Protein AF-A0A8B9PU15-F1 (afdb_monomer)

Sequence (157 aa):
MAKLRQKNPRTVRQAEEVRGLEHLSMDVAVNFSKGAQLSSHIHNVCAEAKEAIYTREEDVKFWLEKGVDGSMFEVLPQTSDLPDLQRCKLCADRWKPCICSYSLNIEWYPCMLKYCKTRDAGGKVSSYKCGIRSCQKGYTFDYYVPQKQLCLWDEET

Mean predicted aligned error: 7.86 Å

Structure (mmCIF, N/CA/C/O backbone):
data_AF-A0A8B9PU15-F1
#
_entry.id   AF-A0A8B9PU15-F1
#
loop_
_atom_site.group_PDB
_atom_site.id
_atom_site.type_symbol
_atom_site.label_atom_id
_atom_site.label_alt_id
_atom_site.label_comp_id
_atom_site.label_asym_id
_atom_site.label_entity_id
_atom_site.label_seq_id
_atom_site.pdbx_PDB_ins_code
_atom_site.Cartn_x
_atom_site.Cartn_y
_atom_site.Cartn_z
_atom_site.occupancy
_atom_site.B_iso_or_equiv
_atom_site.auth_seq_id
_atom_site.auth_comp_id
_atom_site.auth_asym_id
_atom_site.auth_atom_id
_atom_site.pdbx_PDB_model_num
ATOM 1 N N . MET A 1 1 ? 9.445 0.303 -37.545 1.00 50.34 1 MET A N 1
ATOM 2 C CA . MET A 1 1 ? 9.351 0.274 -36.064 1.00 50.34 1 MET A CA 1
ATOM 3 C C . MET A 1 1 ? 9.833 -1.077 -35.556 1.00 50.34 1 MET A C 1
ATOM 5 O O . MET A 1 1 ? 9.306 -2.090 -36.000 1.00 50.34 1 MET A O 1
ATOM 9 N N . ALA A 1 2 ? 10.821 -1.114 -34.659 1.00 57.72 2 ALA A N 1
ATOM 10 C CA . ALA A 1 2 ? 11.259 -2.360 -34.029 1.00 57.72 2 ALA A CA 1
ATOM 11 C C . ALA A 1 2 ? 10.249 -2.763 -32.942 1.00 57.72 2 ALA A C 1
ATOM 13 O O . ALA A 1 2 ? 10.071 -2.046 -31.959 1.00 57.72 2 ALA A O 1
ATOM 14 N N . LYS A 1 3 ? 9.545 -3.884 -33.137 1.00 61.19 3 LYS A N 1
ATOM 15 C CA . LYS A 1 3 ? 8.663 -4.449 -32.107 1.00 61.19 3 LYS A CA 1
ATOM 16 C C . LYS A 1 3 ? 9.534 -5.139 -31.059 1.00 61.19 3 LYS A C 1
ATOM 18 O O . LYS A 1 3 ? 10.289 -6.047 -31.405 1.00 61.19 3 LYS A O 1
ATOM 23 N N . LEU A 1 4 ? 9.416 -4.732 -29.796 1.00 66.06 4 LEU A N 1
ATOM 24 C CA . LEU A 1 4 ? 10.004 -5.469 -28.678 1.00 66.06 4 LEU A CA 1
ATOM 25 C C . LEU A 1 4 ? 9.326 -6.841 -28.617 1.00 66.06 4 LEU A C 1
ATOM 27 O O . LEU A 1 4 ? 8.124 -6.929 -28.387 1.00 66.06 4 LEU A O 1
ATOM 31 N N . ARG A 1 5 ? 10.078 -7.908 -28.894 1.00 69.31 5 ARG A N 1
ATOM 32 C CA . ARG A 1 5 ? 9.582 -9.287 -28.827 1.00 69.31 5 ARG A CA 1
ATOM 33 C C . ARG A 1 5 ? 10.166 -9.970 -27.600 1.00 69.31 5 ARG A C 1
ATOM 35 O O . ARG A 1 5 ? 11.377 -9.926 -27.377 1.00 69.31 5 ARG A O 1
ATOM 42 N N . GLN A 1 6 ? 9.318 -10.633 -26.821 1.00 69.00 6 GLN A N 1
ATOM 43 C CA . GLN A 1 6 ? 9.774 -11.483 -25.729 1.00 69.00 6 GLN A CA 1
ATOM 44 C C . GLN A 1 6 ? 10.439 -12.732 -26.322 1.00 69.00 6 GLN A C 1
ATOM 46 O O . GLN A 1 6 ? 9.775 -13.596 -26.881 1.00 69.00 6 GLN A O 1
ATOM 51 N N . LYS A 1 7 ? 11.774 -12.799 -26.237 1.00 70.75 7 LYS A N 1
ATOM 52 C CA . LYS A 1 7 ? 12.584 -13.861 -26.863 1.00 70.75 7 LYS A CA 1
ATOM 53 C C . LYS A 1 7 ? 12.417 -15.235 -26.191 1.00 70.75 7 LYS A C 1
ATOM 55 O O . LYS A 1 7 ? 12.729 -16.243 -26.810 1.00 70.75 7 LYS A O 1
ATOM 60 N N . ASN A 1 8 ? 11.918 -15.272 -24.950 1.00 75.75 8 ASN A N 1
ATOM 61 C CA . ASN A 1 8 ? 11.580 -16.504 -24.238 1.00 75.75 8 ASN A CA 1
ATOM 62 C C . ASN A 1 8 ? 10.451 -16.244 -23.216 1.00 75.75 8 ASN A C 1
ATOM 64 O O . ASN A 1 8 ? 10.693 -15.549 -22.223 1.00 75.75 8 ASN A O 1
ATOM 68 N N . PRO A 1 9 ? 9.219 -16.729 -23.461 1.00 74.44 9 PRO A N 1
ATOM 69 C CA . PRO A 1 9 ? 8.078 -16.480 -22.584 1.00 74.44 9 PRO A CA 1
ATOM 70 C C . PRO A 1 9 ? 8.115 -17.271 -21.272 1.00 74.44 9 PRO A C 1
ATOM 72 O O . PRO A 1 9 ? 7.465 -16.867 -20.317 1.00 74.44 9 PRO A O 1
ATOM 75 N N . ARG A 1 10 ? 8.884 -18.367 -21.201 1.00 79.50 10 ARG A N 1
ATOM 76 C CA . ARG A 1 10 ? 8.932 -19.256 -20.024 1.00 79.50 10 ARG A CA 1
ATOM 77 C C . ARG A 1 10 ? 10.063 -18.935 -19.042 1.00 79.50 10 ARG A C 1
ATOM 79 O O . ARG A 1 10 ? 10.164 -19.571 -18.002 1.00 79.50 10 ARG A O 1
ATOM 86 N N . THR A 1 11 ? 10.942 -17.991 -19.370 1.00 81.00 11 THR A N 1
ATOM 87 C CA . THR A 1 11 ? 12.053 -17.618 -18.485 1.00 81.00 11 THR A CA 1
ATOM 88 C C . THR A 1 11 ? 11.547 -16.756 -17.335 1.00 81.00 11 THR A C 1
ATOM 90 O O . THR A 1 11 ? 11.104 -15.632 -17.572 1.00 81.00 11 THR A O 1
ATOM 93 N N . VAL A 1 12 ? 11.689 -17.250 -16.104 1.00 74.75 12 VAL A N 1
ATOM 94 C CA . VAL A 1 12 ? 11.573 -16.431 -14.890 1.00 74.75 12 VAL A CA 1
ATOM 95 C C . VAL A 1 12 ? 12.760 -15.471 -14.861 1.00 74.75 12 VAL A C 1
ATOM 97 O O . VAL A 1 12 ? 13.908 -15.894 -14.991 1.00 74.75 12 VAL A O 1
ATOM 100 N N . ARG A 1 13 ? 12.489 -14.168 -14.778 1.00 78.38 13 ARG A N 1
ATOM 101 C CA . ARG A 1 13 ? 13.515 -13.120 -14.819 1.00 78.38 13 ARG A CA 1
ATOM 102 C C . ARG A 1 13 ? 13.660 -12.494 -13.446 1.00 78.38 13 ARG A C 1
ATOM 104 O O . ARG A 1 13 ? 12.659 -12.192 -12.811 1.00 78.38 13 ARG A O 1
ATOM 111 N N . GLN A 1 14 ? 14.898 -12.244 -13.045 1.00 87.62 14 GLN A N 1
ATOM 112 C CA . GLN A 1 14 ? 15.185 -11.366 -11.919 1.00 87.62 14 GLN A CA 1
ATOM 113 C C . GLN A 1 14 ? 15.086 -9.908 -12.367 1.00 87.62 14 GLN A C 1
ATOM 115 O O . GLN A 1 14 ? 15.315 -9.582 -13.541 1.00 87.62 14 GLN A O 1
ATOM 120 N N . ALA A 1 15 ? 14.697 -9.033 -11.445 1.00 91.19 15 ALA A N 1
ATOM 121 C CA . ALA A 1 15 ? 14.751 -7.604 -11.680 1.00 91.19 15 ALA A CA 1
ATOM 122 C C . ALA A 1 15 ? 16.193 -7.156 -11.950 1.00 91.19 15 ALA A C 1
ATOM 124 O O . ALA A 1 15 ? 17.152 -7.694 -11.408 1.00 91.19 15 ALA A O 1
ATOM 125 N N . GLU A 1 16 ? 16.345 -6.158 -12.814 1.00 93.00 16 GLU A N 1
ATOM 126 C CA . GLU A 1 16 ? 17.655 -5.595 -13.150 1.00 93.00 16 GLU A CA 1
ATOM 127 C C . GLU A 1 16 ? 18.054 -4.480 -12.183 1.00 93.00 16 GLU A C 1
ATOM 129 O O . GLU A 1 16 ? 19.227 -4.137 -12.080 1.00 93.00 16 GLU A O 1
ATOM 134 N N . GLU A 1 17 ? 17.068 -3.890 -11.507 1.00 94.44 17 GLU A N 1
ATOM 135 C CA . GLU A 1 17 ? 17.225 -2.793 -10.563 1.00 94.44 17 GLU A CA 1
ATOM 136 C C . GLU A 1 17 ? 16.415 -3.100 -9.301 1.00 94.44 17 GLU A C 1
ATOM 138 O O . GLU A 1 17 ? 15.229 -3.430 -9.372 1.00 94.44 17 GLU A O 1
ATOM 143 N N . VAL A 1 18 ? 17.058 -2.965 -8.144 1.00 94.69 18 VAL A N 1
ATOM 144 C CA . VAL A 1 18 ? 16.414 -3.094 -6.836 1.00 94.69 18 VAL A CA 1
ATOM 145 C C . VAL A 1 18 ? 16.090 -1.703 -6.325 1.00 94.69 18 VAL A C 1
ATOM 147 O O . VAL A 1 18 ? 16.996 -0.926 -6.029 1.00 94.69 18 VAL A O 1
ATOM 150 N N . ARG A 1 19 ? 14.800 -1.369 -6.251 1.00 94.75 19 ARG A N 1
ATOM 151 C CA . ARG A 1 19 ? 14.347 -0.107 -5.662 1.00 94.75 19 ARG A CA 1
ATOM 152 C C . ARG A 1 19 ? 14.171 -0.258 -4.157 1.00 94.75 19 ARG A C 1
ATOM 154 O O . ARG A 1 19 ? 13.906 -1.353 -3.667 1.00 94.75 19 ARG A O 1
ATOM 161 N N . GLY A 1 20 ? 14.333 0.858 -3.450 1.00 92.94 20 GLY A N 1
ATOM 162 C CA . GLY A 1 20 ? 14.218 0.907 -1.995 1.00 92.94 20 GLY A CA 1
ATOM 163 C C . GLY A 1 20 ? 12.832 0.512 -1.485 1.00 92.94 20 GLY A C 1
ATOM 164 O O . GLY A 1 20 ? 11.843 0.586 -2.220 1.00 92.94 20 GLY A O 1
ATOM 165 N N . LEU A 1 21 ? 12.801 0.109 -0.215 1.00 95.31 21 LEU A N 1
ATOM 166 C CA . LEU A 1 21 ? 11.580 -0.137 0.543 1.00 95.31 21 LEU A CA 1
ATOM 167 C C . LEU A 1 21 ? 10.813 1.176 0.726 1.00 95.31 21 LEU A C 1
ATOM 169 O O . LEU A 1 21 ? 11.395 2.185 1.125 1.00 95.31 21 LEU A O 1
ATOM 173 N N . GLU A 1 22 ? 9.519 1.159 0.430 1.00 95.81 22 GLU A N 1
ATOM 174 C CA . GLU A 1 22 ? 8.621 2.285 0.677 1.00 95.81 22 GLU A CA 1
ATOM 175 C C . GLU A 1 22 ? 7.719 1.984 1.873 1.00 95.81 22 GLU A C 1
ATOM 177 O O . GLU A 1 22 ? 7.052 0.952 1.905 1.00 95.81 22 GLU A O 1
ATOM 182 N N . HIS A 1 23 ? 7.706 2.894 2.843 1.00 94.50 23 HIS A N 1
ATOM 183 C CA . HIS A 1 23 ? 6.833 2.820 4.009 1.00 94.50 23 HIS A CA 1
ATOM 184 C C . HIS A 1 23 ? 5.592 3.676 3.769 1.00 94.50 23 HIS A C 1
ATOM 186 O O . HIS A 1 23 ? 5.711 4.854 3.433 1.00 94.50 23 HIS A O 1
ATOM 192 N N . LEU A 1 24 ? 4.415 3.079 3.936 1.00 94.25 24 LEU A N 1
ATOM 193 C CA . LEU A 1 24 ? 3.117 3.701 3.708 1.00 94.25 24 LEU A CA 1
ATOM 194 C C . LEU A 1 24 ? 2.294 3.607 4.994 1.00 94.25 24 LEU A C 1
ATOM 196 O O . LEU A 1 24 ? 2.002 2.509 5.465 1.00 94.25 24 LEU A O 1
ATOM 200 N N . SER A 1 25 ? 1.931 4.764 5.547 1.00 93.31 25 SER A N 1
ATOM 201 C CA . SER A 1 25 ? 1.044 4.855 6.708 1.00 93.31 25 SER A CA 1
ATOM 202 C C . SER A 1 25 ? -0.397 4.948 6.222 1.00 93.31 25 SER A C 1
ATOM 204 O O . SER A 1 25 ? -0.763 5.869 5.491 1.00 93.31 25 SER A O 1
ATOM 206 N N . MET A 1 26 ? -1.199 3.942 6.545 1.00 94.62 26 MET A N 1
ATOM 207 C CA . MET A 1 26 ? -2.569 3.811 6.065 1.00 94.62 26 MET A CA 1
ATOM 208 C C . MET A 1 26 ? -3.526 4.339 7.133 1.00 94.62 26 MET A C 1
ATOM 210 O O . MET A 1 26 ? -4.160 3.592 7.879 1.00 94.62 26 MET A O 1
ATOM 214 N N . ASP A 1 27 ? -3.575 5.663 7.210 1.00 92.06 27 ASP A N 1
ATOM 215 C CA . ASP A 1 27 ? -4.140 6.406 8.339 1.00 92.06 27 ASP A CA 1
ATOM 216 C C . ASP A 1 27 ? -5.638 6.685 8.217 1.00 92.06 27 ASP A C 1
ATOM 218 O O . ASP A 1 27 ? -6.223 7.369 9.053 1.00 92.06 27 ASP A O 1
ATOM 222 N N . VAL A 1 28 ? -6.273 6.197 7.154 1.00 94.69 28 VAL A N 1
ATOM 223 C CA . VAL A 1 28 ? -7.692 6.423 6.897 1.00 94.69 28 VAL A CA 1
ATOM 224 C C . VAL A 1 28 ? -8.367 5.107 6.538 1.00 94.69 28 VAL A C 1
ATOM 226 O O . VAL A 1 28 ? -7.937 4.401 5.625 1.00 94.69 28 VAL A O 1
ATOM 229 N N . ALA A 1 29 ? -9.461 4.799 7.225 1.00 93.88 29 ALA A N 1
ATOM 230 C CA . ALA A 1 29 ? -10.393 3.758 6.830 1.00 93.88 29 ALA A CA 1
ATOM 231 C C . ALA A 1 29 ? -11.410 4.317 5.828 1.00 93.88 29 ALA A C 1
ATOM 233 O O . ALA A 1 29 ? -11.962 5.403 5.993 1.00 93.88 29 ALA A O 1
ATOM 234 N N . VAL A 1 30 ? -11.675 3.553 4.777 1.00 93.44 30 VAL A N 1
ATOM 235 C CA . VAL A 1 30 ? -12.724 3.810 3.795 1.00 93.44 30 VAL A CA 1
ATOM 236 C C . VAL A 1 30 ? -13.805 2.760 3.973 1.00 93.44 30 VAL A C 1
ATOM 238 O O . VAL A 1 30 ? -13.524 1.559 3.957 1.00 93.44 30 VAL A O 1
ATOM 241 N N . ASN A 1 31 ? -15.056 3.198 4.071 1.00 91.06 31 ASN A N 1
ATOM 242 C CA . ASN A 1 31 ? -16.192 2.285 4.105 1.00 91.06 31 ASN A CA 1
ATOM 243 C C . ASN A 1 31 ? -16.282 1.481 2.793 1.00 91.06 31 ASN A C 1
ATOM 245 O O . ASN A 1 31 ? -16.561 2.041 1.727 1.00 91.06 31 ASN A O 1
ATOM 249 N N . PHE A 1 32 ? -16.099 0.158 2.873 1.00 89.44 32 PHE A N 1
ATOM 250 C CA . PHE A 1 32 ? -16.027 -0.707 1.693 1.00 89.44 32 PHE A CA 1
ATOM 251 C C . PHE A 1 32 ? -17.307 -0.677 0.848 1.00 89.44 32 PHE A C 1
ATOM 253 O O . PHE A 1 32 ? -17.231 -0.717 -0.380 1.00 89.44 32 PHE A O 1
ATOM 260 N N . SER A 1 33 ? -18.482 -0.509 1.470 1.00 87.06 33 SER A N 1
ATOM 261 C CA . SER A 1 33 ? -19.764 -0.414 0.750 1.00 87.06 33 SER A CA 1
ATOM 262 C C . SER A 1 33 ? -19.825 0.768 -0.224 1.00 87.06 33 SER A C 1
ATOM 264 O O . SER A 1 33 ? -20.517 0.705 -1.239 1.00 87.06 33 SER A O 1
ATOM 266 N N . LYS A 1 34 ? -19.065 1.834 0.055 1.00 86.44 34 LYS A N 1
ATOM 267 C CA . LYS A 1 34 ? -18.945 3.016 -0.804 1.00 86.44 34 LYS A CA 1
ATOM 268 C C . LYS A 1 34 ? -17.685 2.989 -1.681 1.00 86.44 34 LYS A C 1
ATOM 270 O O . LYS A 1 34 ? -17.515 3.876 -2.516 1.00 86.44 34 LYS A O 1
ATOM 275 N N . GLY A 1 35 ? -16.836 1.966 -1.552 1.00 84.94 35 GLY A N 1
ATOM 276 C CA . GLY A 1 35 ? -15.542 1.861 -2.234 1.00 84.94 35 GLY A CA 1
ATOM 277 C C . GLY A 1 35 ? -15.624 1.877 -3.765 1.00 84.94 35 GLY A C 1
ATOM 278 O O . GLY A 1 35 ? -14.706 2.372 -4.416 1.00 84.94 35 GLY A O 1
ATOM 279 N N . ALA A 1 36 ? -16.743 1.439 -4.358 1.00 86.19 36 ALA A N 1
ATOM 280 C CA . ALA A 1 36 ? -16.981 1.532 -5.805 1.00 86.19 36 ALA A CA 1
ATOM 281 C C . ALA A 1 36 ? -16.850 2.957 -6.370 1.00 86.19 36 ALA A C 1
ATOM 283 O O . ALA A 1 36 ? -16.527 3.113 -7.548 1.00 86.19 36 ALA A O 1
ATOM 284 N N . GLN A 1 37 ? -17.089 3.985 -5.547 1.00 86.25 37 GLN A N 1
ATOM 285 C CA . GLN A 1 37 ? -16.952 5.387 -5.952 1.00 86.25 37 GLN A CA 1
ATOM 286 C C . GLN A 1 37 ? -15.490 5.778 -6.216 1.00 86.25 37 GLN A C 1
ATOM 288 O O . GLN A 1 37 ? -15.240 6.680 -7.011 1.00 86.25 37 GLN A O 1
ATOM 293 N N . LEU A 1 38 ? -14.528 5.087 -5.591 1.00 88.75 38 LEU A N 1
ATOM 294 C CA . LEU A 1 38 ? -13.097 5.293 -5.827 1.00 88.75 38 LEU A CA 1
ATOM 295 C C . LEU A 1 38 ? -12.625 4.530 -7.068 1.00 88.75 38 LEU A C 1
ATOM 297 O O . LEU A 1 38 ? -11.875 5.051 -7.892 1.00 88.75 38 LEU A O 1
ATOM 301 N N . SER A 1 39 ? -13.052 3.273 -7.198 1.00 89.25 39 SER A N 1
ATOM 302 C CA . SER A 1 39 ? -12.736 2.422 -8.341 1.00 89.25 39 SER A CA 1
ATOM 303 C C . SER A 1 39 ? -13.706 1.252 -8.431 1.00 89.25 39 SER A C 1
ATOM 305 O O . SER A 1 39 ? -13.948 0.542 -7.455 1.00 89.25 39 SER A O 1
ATOM 307 N N . SER A 1 40 ? -14.178 0.973 -9.646 1.00 88.31 40 SER A N 1
ATOM 308 C CA . SER A 1 40 ? -15.041 -0.182 -9.928 1.00 88.31 40 SER A CA 1
ATOM 309 C C . SER A 1 40 ? -14.389 -1.538 -9.615 1.00 88.31 40 SER A C 1
ATOM 311 O O . SER A 1 40 ? -15.087 -2.532 -9.437 1.00 88.31 40 SER A O 1
ATOM 313 N N . HIS A 1 41 ? -13.057 -1.597 -9.522 1.00 91.06 41 HIS A N 1
ATOM 314 C CA . HIS A 1 41 ? -12.321 -2.841 -9.292 1.00 91.06 41 HIS A CA 1
ATOM 315 C C . HIS A 1 41 ? -12.191 -3.220 -7.813 1.00 91.06 41 HIS A C 1
ATOM 317 O O . HIS A 1 41 ? -11.858 -4.367 -7.520 1.00 91.06 41 HIS A O 1
ATOM 323 N N . ILE A 1 42 ? -12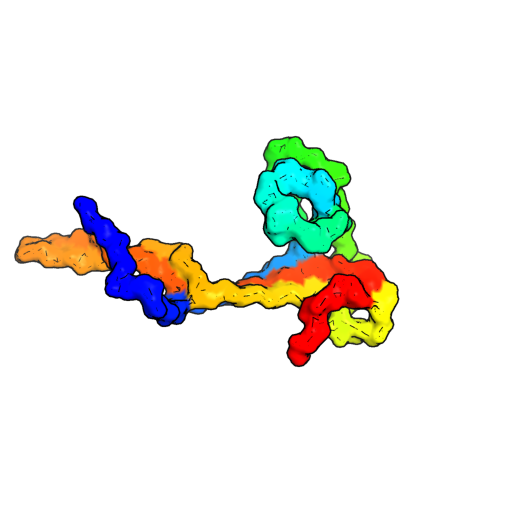.465 -2.295 -6.885 1.00 89.94 42 ILE A N 1
ATOM 324 C CA . ILE A 1 42 ? -12.246 -2.505 -5.445 1.00 89.94 42 ILE A CA 1
ATOM 325 C C . ILE A 1 42 ? -13.048 -3.692 -4.916 1.00 89.94 42 ILE A C 1
ATOM 327 O O . ILE A 1 42 ? -12.499 -4.508 -4.187 1.00 89.94 42 ILE A O 1
ATOM 331 N N . HIS A 1 43 ? -14.303 -3.860 -5.338 1.00 87.19 43 HIS A N 1
ATOM 332 C CA . HIS A 1 43 ? -15.110 -4.992 -4.877 1.00 87.19 43 HIS A CA 1
ATOM 333 C C . HIS A 1 43 ? -14.562 -6.351 -5.315 1.00 87.19 43 HIS A C 1
ATOM 335 O O . HIS A 1 43 ? -14.715 -7.325 -4.588 1.00 87.19 43 HIS A O 1
ATOM 341 N N . ASN A 1 44 ? -13.901 -6.416 -6.473 1.00 88.50 44 ASN A N 1
ATOM 342 C CA . ASN A 1 44 ? -13.319 -7.662 -6.965 1.00 88.50 44 ASN A CA 1
ATOM 343 C C . ASN A 1 44 ? -11.975 -7.959 -6.293 1.00 88.50 44 ASN A C 1
ATOM 345 O O . ASN A 1 44 ? -11.674 -9.114 -6.018 1.00 88.50 44 ASN A O 1
ATOM 349 N N . VAL A 1 45 ? -11.162 -6.927 -6.051 1.00 89.44 45 VAL A N 1
ATOM 350 C CA . VAL A 1 45 ? -9.815 -7.076 -5.476 1.00 89.44 45 VAL A CA 1
ATOM 351 C C . VAL A 1 45 ? -9.869 -7.264 -3.960 1.00 89.44 45 VAL A C 1
ATOM 353 O O . VAL A 1 45 ? -9.128 -8.075 -3.419 1.00 89.44 45 VAL A O 1
ATOM 356 N N . CYS A 1 46 ? -10.759 -6.546 -3.278 1.00 88.19 46 CYS A N 1
ATOM 357 C CA . CYS A 1 46 ? -10.874 -6.525 -1.821 1.00 88.19 46 CYS A CA 1
ATOM 358 C C . CYS A 1 46 ? -12.138 -7.250 -1.335 1.00 88.19 46 CYS A C 1
ATOM 360 O O . CYS A 1 46 ? -12.703 -6.867 -0.319 1.00 88.19 46 CYS A O 1
ATOM 362 N N . ALA A 1 47 ? -12.604 -8.282 -2.046 1.00 85.69 47 ALA A N 1
ATOM 363 C CA . ALA A 1 47 ? -13.854 -8.987 -1.728 1.00 85.69 47 ALA A CA 1
ATOM 364 C C . ALA A 1 47 ? -13.897 -9.577 -0.303 1.00 85.69 47 ALA A C 1
ATOM 366 O O . ALA A 1 47 ? -14.970 -9.751 0.272 1.00 85.69 47 ALA A O 1
ATOM 367 N N . GLU A 1 48 ? -12.731 -9.887 0.267 1.00 85.31 48 GLU A N 1
ATOM 368 C CA . GLU A 1 48 ? -12.593 -10.401 1.633 1.00 85.31 48 GLU A CA 1
ATOM 369 C C . GLU A 1 48 ? -12.762 -9.311 2.704 1.00 85.31 48 GLU A C 1
ATOM 371 O O . GLU A 1 48 ? -13.103 -9.616 3.849 1.00 85.31 48 GLU A O 1
ATOM 376 N N . ALA A 1 49 ? -12.566 -8.040 2.340 1.00 83.50 49 ALA A N 1
ATOM 377 C CA . ALA A 1 49 ? -12.767 -6.912 3.234 1.00 83.50 49 ALA A CA 1
ATOM 378 C C . ALA A 1 49 ? -14.272 -6.686 3.427 1.00 83.50 49 ALA A C 1
ATOM 380 O O . ALA A 1 49 ? -14.967 -6.198 2.542 1.00 83.50 49 ALA A O 1
ATOM 381 N N . LYS A 1 50 ? -14.797 -7.073 4.593 1.00 74.94 50 LYS A N 1
ATOM 382 C CA . LYS A 1 50 ? -16.236 -6.962 4.881 1.00 74.94 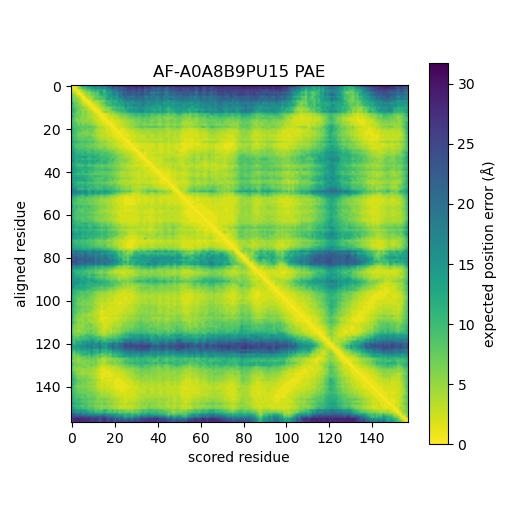50 LYS A CA 1
ATOM 383 C C . LYS A 1 50 ? -16.665 -5.548 5.269 1.00 74.94 50 LYS A C 1
ATOM 385 O O . LYS A 1 50 ? -17.774 -5.146 4.934 1.00 74.94 50 LYS A O 1
ATOM 390 N N . GLU A 1 51 ? -15.808 -4.818 5.979 1.00 82.88 51 GLU A N 1
ATOM 391 C CA . GLU A 1 51 ? -16.189 -3.565 6.644 1.00 82.88 51 GLU A CA 1
ATOM 392 C C . GLU A 1 51 ? -15.457 -2.354 6.060 1.00 82.88 51 GLU A C 1
ATOM 394 O O . GLU A 1 51 ? -16.091 -1.421 5.559 1.00 82.88 51 GLU A O 1
ATOM 399 N N . ALA A 1 52 ? -14.124 -2.385 6.064 1.00 89.56 52 ALA A N 1
ATOM 400 C CA . ALA A 1 52 ? -13.304 -1.254 5.658 1.00 89.56 52 ALA A CA 1
ATOM 401 C C . ALA A 1 52 ? -12.099 -1.676 4.815 1.00 89.56 52 ALA A C 1
ATOM 403 O O . ALA A 1 52 ? -11.587 -2.791 4.931 1.00 89.56 52 ALA A O 1
ATOM 404 N N . ILE A 1 53 ? -11.641 -0.747 3.981 1.00 92.12 53 ILE A N 1
ATOM 405 C CA . ILE A 1 53 ? -10.330 -0.782 3.325 1.00 92.12 53 ILE A CA 1
ATOM 406 C C . ILE A 1 53 ? -9.506 0.397 3.835 1.00 92.12 53 ILE A C 1
ATOM 408 O O . ILE A 1 53 ? -10.070 1.397 4.265 1.00 92.12 53 ILE A O 1
ATOM 412 N N . TYR A 1 54 ? -8.184 0.305 3.779 1.00 92.62 54 TYR A N 1
ATOM 413 C CA . TYR A 1 54 ? -7.308 1.350 4.301 1.00 92.62 54 TYR A CA 1
ATOM 414 C C . TYR A 1 54 ? -6.700 2.177 3.166 1.00 92.62 54 TYR A C 1
ATOM 416 O O . TYR A 1 54 ? -6.449 1.660 2.076 1.00 92.62 54 TYR A O 1
ATOM 424 N N . THR A 1 55 ? -6.443 3.457 3.422 1.00 94.19 55 THR A N 1
ATOM 425 C CA . THR A 1 55 ? -5.816 4.400 2.488 1.00 94.19 55 THR A CA 1
ATOM 426 C C . THR A 1 55 ? -4.995 5.451 3.237 1.00 94.19 55 THR A C 1
ATOM 428 O O . THR A 1 55 ? -5.100 5.581 4.455 1.00 94.19 55 THR A O 1
ATOM 431 N N . ARG A 1 56 ? -4.186 6.221 2.507 1.00 94.75 56 ARG A N 1
ATOM 432 C CA . ARG A 1 56 ? -3.408 7.341 3.050 1.00 94.75 56 ARG A CA 1
ATOM 433 C C . ARG A 1 56 ? -4.214 8.633 3.012 1.00 94.75 56 ARG A C 1
ATOM 435 O O . ARG A 1 56 ? -5.052 8.825 2.130 1.00 94.75 56 ARG A O 1
ATOM 442 N N . GLU A 1 57 ? -3.891 9.567 3.900 1.00 92.62 57 GLU A N 1
ATOM 443 C CA . GLU A 1 57 ? -4.525 10.892 3.931 1.00 92.62 57 GLU A CA 1
ATOM 444 C C . GLU A 1 57 ? -4.279 11.696 2.635 1.00 92.62 57 GLU A C 1
ATOM 446 O O . GLU A 1 57 ? -5.138 12.452 2.182 1.00 92.62 57 GLU A O 1
ATOM 451 N N . GLU A 1 58 ? -3.121 11.512 1.993 1.00 92.75 58 GLU A N 1
ATOM 452 C CA . GLU A 1 58 ? -2.799 12.164 0.716 1.00 92.75 58 GLU A CA 1
ATOM 453 C C . GLU A 1 58 ? -3.712 11.711 -0.434 1.00 92.75 58 GLU A C 1
ATOM 455 O O . GLU A 1 58 ? -4.140 12.537 -1.244 1.00 92.75 58 GLU A O 1
ATOM 460 N N . ASP A 1 59 ? -4.081 10.428 -0.465 1.00 93.69 59 ASP A N 1
ATOM 461 C CA . ASP A 1 59 ? -4.994 9.888 -1.475 1.00 93.69 59 ASP A CA 1
ATOM 462 C C . ASP A 1 59 ? -6.420 10.418 -1.245 1.00 93.69 59 ASP A C 1
ATOM 464 O O . ASP A 1 59 ? -7.127 10.767 -2.192 1.00 93.69 59 ASP A O 1
ATOM 468 N N . VAL A 1 60 ? -6.815 10.579 0.023 1.00 93.75 60 VAL A N 1
ATOM 469 C CA . VAL A 1 60 ? -8.098 11.188 0.408 1.00 93.75 60 VAL A CA 1
ATOM 470 C C . VAL A 1 60 ? -8.180 12.635 -0.055 1.00 93.75 60 VAL A C 1
ATOM 472 O O . VAL A 1 60 ? -9.174 13.010 -0.674 1.00 93.75 60 VAL A O 1
ATOM 475 N N . LYS A 1 61 ? -7.133 13.440 0.175 1.00 93.69 61 LYS A N 1
ATOM 476 C CA . LYS A 1 61 ? -7.069 14.831 -0.310 1.00 93.69 61 LYS A CA 1
ATOM 477 C C . LYS A 1 61 ? -7.290 14.894 -1.820 1.00 93.69 61 LYS A C 1
ATOM 479 O O . LYS A 1 61 ? -8.133 15.659 -2.284 1.00 93.69 61 LYS A O 1
ATOM 484 N N . PHE A 1 62 ? -6.620 14.020 -2.569 1.00 93.81 62 PHE A N 1
ATOM 485 C CA . PHE A 1 62 ? -6.808 13.920 -4.012 1.00 93.81 62 PHE A CA 1
ATOM 486 C C . PHE A 1 62 ? -8.252 13.553 -4.403 1.00 93.81 62 PHE A C 1
ATOM 488 O O . PHE A 1 62 ? -8.811 14.157 -5.318 1.00 93.81 62 PHE A O 1
ATOM 495 N N . TRP A 1 63 ? -8.891 12.593 -3.732 1.00 93.44 63 TRP A N 1
ATOM 496 C CA . TRP A 1 63 ? -10.270 12.199 -4.051 1.00 93.44 63 TRP A CA 1
ATOM 497 C 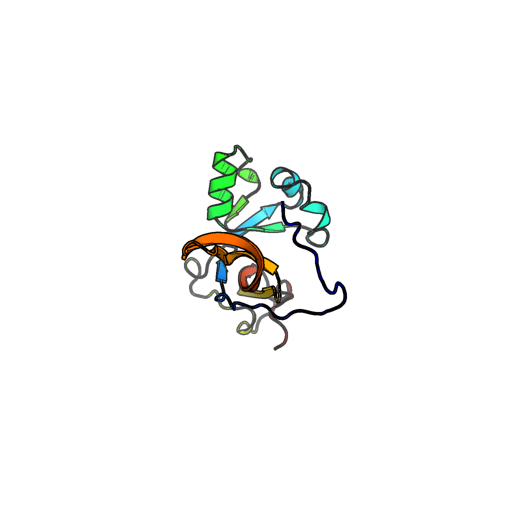C . TRP A 1 63 ? -11.309 13.258 -3.686 1.00 93.44 63 TRP A C 1
ATOM 499 O O . TRP A 1 63 ? -12.255 13.469 -4.449 1.00 93.44 63 TRP A O 1
ATOM 509 N N . LEU A 1 64 ? -11.116 13.967 -2.574 1.00 93.69 64 LEU A N 1
ATOM 510 C CA . LEU A 1 64 ? -11.968 15.091 -2.186 1.00 93.69 64 LEU A CA 1
ATOM 511 C C . LEU A 1 64 ? -11.918 16.209 -3.235 1.00 93.69 64 LEU A C 1
ATOM 513 O O . LEU A 1 64 ? -12.963 16.709 -3.649 1.00 93.69 64 LEU A O 1
ATOM 517 N N . GLU A 1 65 ? -10.731 16.538 -3.755 1.00 94.44 65 GLU A N 1
ATOM 518 C CA . GLU A 1 65 ? -10.571 17.497 -4.862 1.00 94.44 65 GLU A CA 1
ATOM 519 C C . GLU A 1 65 ? -11.272 17.047 -6.155 1.00 94.44 65 GLU A C 1
ATOM 521 O O . GLU A 1 65 ? -11.648 17.872 -6.991 1.00 94.44 65 GLU A O 1
ATOM 526 N N . LYS A 1 66 ? -11.470 15.736 -6.333 1.00 91.19 66 LYS A N 1
ATOM 527 C CA . LYS A 1 66 ? -12.213 15.148 -7.459 1.00 91.19 66 LYS A CA 1
ATOM 528 C C . LYS A 1 66 ? -13.718 15.022 -7.209 1.00 91.19 66 LYS A C 1
ATOM 530 O O . LYS A 1 66 ? -14.423 14.566 -8.106 1.00 91.19 66 LYS A O 1
ATOM 535 N N . GLY A 1 67 ? -14.212 15.462 -6.051 1.00 90.62 67 GLY A N 1
ATOM 536 C CA . GLY A 1 67 ? -15.639 15.495 -5.725 1.00 90.62 67 GLY A CA 1
ATOM 537 C C . GLY A 1 67 ? -16.188 14.199 -5.127 1.00 90.62 67 GLY A C 1
ATOM 538 O O . GLY A 1 67 ? -17.398 13.986 -5.170 1.00 90.62 67 GLY A O 1
ATOM 539 N N . VAL A 1 68 ? -15.328 13.330 -4.588 1.00 91.44 68 VAL A N 1
ATOM 540 C CA . VAL A 1 68 ? -15.769 12.159 -3.816 1.00 91.44 68 VAL A CA 1
ATOM 541 C C . VAL A 1 68 ? -16.357 12.613 -2.477 1.00 91.44 68 VAL A C 1
ATOM 543 O O . VAL A 1 68 ? -15.846 13.539 -1.847 1.00 91.44 68 VAL A O 1
ATOM 546 N N . ASP A 1 69 ? -17.432 11.960 -2.034 1.00 88.94 69 ASP A N 1
ATOM 547 C CA . ASP A 1 69 ? -18.081 12.253 -0.755 1.00 88.94 69 ASP A CA 1
ATOM 548 C C . ASP A 1 69 ? -17.150 11.951 0.429 1.00 88.94 69 ASP A C 1
ATOM 550 O O . ASP A 1 69 ? -16.751 10.809 0.646 1.00 88.94 69 ASP A O 1
ATOM 554 N N . GLY A 1 70 ? -16.857 12.974 1.235 1.00 88.62 70 GLY A N 1
ATOM 555 C CA . GLY A 1 70 ? -15.987 12.857 2.402 1.00 88.62 70 GLY A CA 1
ATOM 556 C C . GLY A 1 70 ? -16.514 11.933 3.502 1.00 88.62 70 GLY A C 1
ATOM 557 O O . GLY A 1 70 ? -15.724 11.409 4.280 1.00 88.62 70 GLY A O 1
ATOM 558 N N . SER A 1 71 ? -17.826 11.671 3.546 1.00 89.19 71 SER A N 1
ATOM 559 C CA . SER A 1 71 ? -18.453 10.841 4.587 1.00 89.19 71 SER A CA 1
ATOM 560 C C . SER A 1 71 ? -18.045 9.361 4.556 1.00 89.19 71 SER A C 1
ATOM 562 O O . SER A 1 71 ? -18.458 8.587 5.419 1.00 89.19 71 SER A O 1
ATOM 564 N N . MET A 1 72 ? -17.299 8.930 3.534 1.00 90.00 72 MET A N 1
ATOM 565 C CA . MET A 1 72 ? -16.787 7.562 3.440 1.00 90.00 72 MET A CA 1
ATOM 566 C C . MET A 1 7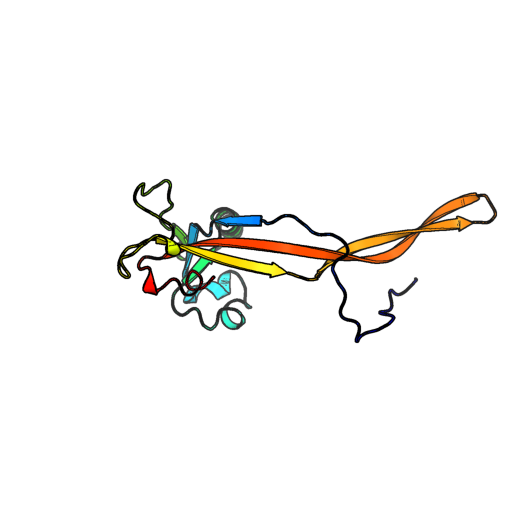2 ? -15.430 7.359 4.110 1.00 90.00 72 MET A C 1
ATOM 568 O O . MET A 1 72 ? -15.021 6.207 4.240 1.00 90.00 72 MET A O 1
ATOM 572 N N . PHE A 1 73 ? -14.748 8.445 4.478 1.00 93.62 73 PHE A N 1
ATOM 573 C CA . PHE A 1 73 ? -13.407 8.428 5.047 1.00 93.62 73 PHE A CA 1
ATOM 574 C C . PHE A 1 73 ? -13.470 8.626 6.561 1.00 93.62 73 PHE A C 1
ATOM 576 O O . PHE A 1 73 ? -14.092 9.569 7.049 1.00 93.62 73 PHE A O 1
ATOM 583 N N . GLU A 1 74 ? -12.786 7.761 7.295 1.00 93.12 74 GLU A N 1
ATOM 584 C CA . GLU A 1 74 ? -12.624 7.831 8.742 1.00 93.12 74 GLU A CA 1
ATOM 585 C C . GLU A 1 74 ? -11.132 7.881 9.068 1.00 93.12 74 GLU A C 1
ATOM 587 O O . GLU A 1 74 ? -10.391 6.950 8.757 1.00 93.12 74 GLU A O 1
ATOM 592 N N . VAL A 1 75 ? -10.680 8.984 9.665 1.00 91.56 75 VAL A N 1
ATOM 593 C CA . VAL A 1 75 ? -9.282 9.128 10.089 1.00 91.56 75 VAL A CA 1
ATOM 594 C C . VAL A 1 75 ? -9.045 8.238 11.303 1.00 91.56 75 VAL A C 1
ATOM 596 O O . VAL A 1 75 ? -9.760 8.333 12.300 1.00 91.56 75 VAL A O 1
ATOM 599 N N . LEU A 1 76 ? -8.044 7.372 11.203 1.00 90.50 76 LEU A N 1
ATOM 600 C CA . LEU A 1 76 ? -7.681 6.420 12.239 1.00 90.50 76 LEU A CA 1
ATOM 601 C C . LEU A 1 76 ? -6.628 7.016 13.186 1.00 90.50 76 LEU A C 1
ATOM 603 O O . LEU A 1 76 ? -5.814 7.833 12.753 1.00 90.50 76 LEU A O 1
ATOM 607 N N . PRO A 1 77 ? -6.596 6.592 14.463 1.00 85.00 77 PRO A N 1
ATOM 608 C CA . PRO A 1 77 ? -5.588 7.055 15.412 1.00 85.00 77 PRO A CA 1
ATOM 609 C C . PRO A 1 77 ? -4.166 6.667 14.993 1.00 85.00 77 PRO A C 1
ATOM 611 O O . PRO A 1 77 ? -3.907 5.500 14.682 1.00 85.00 77 PRO A O 1
ATOM 614 N N . GLN A 1 78 ? -3.231 7.615 15.073 1.00 75.25 78 GLN A N 1
ATOM 615 C CA . GLN A 1 78 ? -1.806 7.361 14.853 1.00 75.25 78 GLN A CA 1
ATOM 616 C C . GLN A 1 78 ? -1.022 7.226 16.165 1.00 75.25 78 GLN A C 1
ATOM 618 O O . GLN A 1 78 ? -1.489 7.570 17.252 1.00 75.25 78 GLN A O 1
ATOM 623 N N . THR A 1 79 ? 0.226 6.758 16.067 1.00 67.94 79 THR A N 1
ATOM 624 C CA . THR A 1 79 ? 1.169 6.711 17.200 1.00 67.94 79 THR A CA 1
ATOM 625 C C . THR A 1 79 ? 1.464 8.094 17.787 1.00 67.94 79 THR A C 1
ATOM 627 O O . THR A 1 79 ? 1.782 8.193 18.969 1.00 67.94 79 THR A O 1
ATOM 630 N N . SER A 1 80 ? 1.329 9.168 17.000 1.00 65.75 80 SER A N 1
ATOM 631 C CA . SER A 1 80 ? 1.408 10.550 17.490 1.00 65.75 80 SER A CA 1
ATOM 632 C C . SER A 1 80 ? 0.240 10.933 18.397 1.00 65.75 80 SER A C 1
ATOM 634 O O . SER A 1 80 ? 0.422 11.736 19.310 1.00 65.75 80 SER A O 1
ATOM 636 N N . ASP A 1 81 ? -0.940 10.362 18.159 1.00 66.56 81 ASP A N 1
ATOM 637 C CA . ASP A 1 81 ? -2.174 10.711 18.868 1.00 66.56 81 ASP A CA 1
ATOM 638 C C . ASP A 1 81 ? -2.332 9.908 20.165 1.00 66.56 81 ASP A C 1
ATOM 640 O O . ASP A 1 81 ? -3.013 10.334 21.099 1.00 66.56 81 ASP A O 1
ATOM 644 N N . LEU A 1 82 ? -1.686 8.739 20.234 1.00 72.25 82 LEU A N 1
ATOM 645 C CA . LEU A 1 82 ? -1.748 7.805 21.352 1.00 72.25 82 LEU A CA 1
ATOM 646 C C . LEU A 1 82 ? -0.334 7.303 21.708 1.00 72.25 82 LEU A C 1
ATOM 648 O O . LEU A 1 82 ? 0.153 6.363 21.078 1.00 72.25 82 LEU A O 1
ATOM 652 N N . PRO A 1 83 ? 0.324 7.858 22.745 1.00 68.88 83 PRO A N 1
ATOM 653 C CA . PRO A 1 83 ? 1.698 7.486 23.110 1.00 68.88 83 PRO A CA 1
ATOM 654 C C . PRO A 1 83 ? 1.857 6.026 23.574 1.00 68.88 83 PRO A C 1
ATOM 656 O O . PRO A 1 83 ? 2.958 5.483 23.517 1.00 68.88 83 PRO A O 1
ATOM 659 N N . ASP A 1 84 ? 0.765 5.371 23.981 1.00 75.31 84 ASP A N 1
ATOM 660 C CA . ASP A 1 84 ? 0.745 3.952 24.364 1.00 75.31 84 ASP A CA 1
ATOM 661 C C . ASP A 1 84 ? 0.499 2.999 23.176 1.00 75.31 84 ASP A C 1
ATOM 663 O O . ASP A 1 84 ? 0.465 1.777 23.348 1.00 75.31 84 ASP A O 1
ATOM 667 N N . LEU A 1 85 ? 0.308 3.529 21.962 1.00 84.25 85 LEU A N 1
ATOM 668 C CA . LEU A 1 85 ? 0.012 2.727 20.782 1.00 84.25 85 LEU A CA 1
ATOM 669 C C . LEU A 1 85 ? 1.293 2.083 20.239 1.00 84.25 85 LEU A C 1
ATOM 671 O O . LEU A 1 85 ? 2.160 2.739 19.664 1.00 84.25 85 LEU A O 1
ATOM 675 N N . GLN A 1 86 ? 1.412 0.770 20.427 1.00 88.25 86 GLN A N 1
ATOM 676 C CA . GLN A 1 86 ? 2.565 -0.015 19.983 1.00 88.25 86 GLN A CA 1
ATOM 677 C C . GLN A 1 86 ? 2.236 -0.881 18.764 1.00 88.25 86 GLN A C 1
ATOM 679 O O . GLN A 1 86 ? 1.078 -1.037 18.375 1.00 88.25 86 GLN A O 1
ATOM 684 N N . ARG A 1 87 ? 3.267 -1.479 18.160 1.00 90.06 87 ARG A N 1
ATOM 685 C CA . ARG A 1 87 ? 3.091 -2.481 17.099 1.00 90.06 87 ARG A CA 1
ATOM 686 C C . ARG A 1 87 ? 2.406 -3.733 17.643 1.00 90.06 87 ARG A C 1
ATOM 688 O O . ARG A 1 87 ? 2.704 -4.152 18.764 1.00 90.06 87 ARG A O 1
ATOM 695 N N . CYS A 1 88 ? 1.547 -4.369 16.849 1.00 91.06 88 CYS A N 1
ATOM 696 C CA . CYS A 1 88 ? 0.800 -5.549 17.286 1.00 91.06 88 CYS A CA 1
ATOM 697 C C . CYS A 1 88 ? 1.723 -6.718 17.661 1.00 91.06 88 CYS A C 1
ATOM 699 O O . CYS A 1 88 ? 1.432 -7.429 18.627 1.00 91.06 88 CYS A O 1
ATOM 701 N N . LYS A 1 89 ? 2.892 -6.842 17.011 1.00 88.38 89 LYS A N 1
ATOM 702 C CA . LYS A 1 89 ? 3.955 -7.792 17.402 1.00 88.38 89 LYS A CA 1
ATOM 703 C C . LYS A 1 89 ? 4.447 -7.629 18.852 1.00 88.38 89 LYS A C 1
ATOM 705 O O . LYS A 1 89 ? 4.828 -8.614 19.477 1.00 88.38 89 LYS A O 1
ATOM 710 N N . LEU A 1 90 ? 4.439 -6.411 19.399 1.00 88.06 90 LEU A N 1
ATOM 711 C CA . LEU A 1 90 ? 4.883 -6.120 20.773 1.00 88.06 90 LEU A CA 1
ATOM 712 C C . LEU A 1 90 ? 3.739 -6.181 21.796 1.00 88.06 90 LEU A C 1
ATOM 714 O O . LEU A 1 90 ? 3.982 -6.215 23.001 1.00 88.06 90 LEU A O 1
ATOM 718 N N . CYS A 1 91 ? 2.489 -6.202 21.333 1.00 87.31 91 CYS A N 1
ATOM 719 C CA . CYS A 1 91 ? 1.325 -6.196 22.203 1.00 87.31 91 CYS A CA 1
ATOM 720 C C . CYS A 1 91 ? 1.008 -7.618 22.694 1.00 87.31 91 CYS A C 1
ATOM 722 O O . CYS A 1 91 ? 0.757 -8.529 21.900 1.00 87.31 91 CYS A O 1
ATOM 724 N N . ALA A 1 92 ? 1.019 -7.826 24.013 1.00 85.62 92 ALA A N 1
ATOM 725 C CA . ALA A 1 92 ? 0.687 -9.121 24.617 1.00 85.62 92 ALA A CA 1
ATOM 726 C C . ALA A 1 92 ? -0.830 -9.378 24.672 1.00 85.62 92 ALA A C 1
ATOM 728 O O . ALA A 1 92 ? -1.277 -10.520 24.572 1.00 85.62 92 ALA A O 1
ATOM 729 N N . ASP A 1 93 ? -1.621 -8.315 24.822 1.00 89.00 93 ASP A N 1
ATOM 730 C CA . ASP A 1 93 ? -3.072 -8.390 24.963 1.00 89.00 93 ASP A CA 1
ATOM 731 C C . ASP A 1 93 ? -3.756 -8.374 23.589 1.00 89.00 93 ASP A C 1
ATOM 733 O O . ASP A 1 93 ? -3.573 -7.455 22.791 1.00 89.00 93 ASP A O 1
ATOM 737 N N . ARG A 1 94 ? -4.574 -9.395 23.320 1.00 88.81 94 ARG A N 1
ATOM 738 C CA . ARG A 1 94 ? -5.287 -9.564 22.044 1.00 88.81 94 ARG A CA 1
ATOM 739 C C . ARG A 1 94 ? -6.384 -8.521 21.820 1.00 88.81 94 ARG A C 1
ATOM 741 O O . ARG A 1 94 ? -6.789 -8.310 20.677 1.00 88.81 94 ARG A O 1
ATOM 748 N N . TRP A 1 95 ? -6.852 -7.889 22.892 1.00 91.00 95 TRP A N 1
ATOM 749 C CA . TRP A 1 95 ? -7.979 -6.958 22.880 1.00 91.00 95 TRP A CA 1
ATOM 750 C C . TRP A 1 95 ? -7.555 -5.493 22.884 1.00 91.00 95 TRP A C 1
ATOM 752 O O . TRP A 1 95 ? -8.409 -4.615 22.797 1.00 91.00 95 TRP A O 1
ATOM 762 N N . LYS A 1 96 ? -6.250 -5.218 22.973 1.00 90.94 96 LYS A N 1
ATOM 763 C CA . LYS A 1 96 ? -5.731 -3.854 22.902 1.00 90.94 96 LYS A CA 1
ATOM 764 C C . LYS A 1 96 ? -5.570 -3.386 21.455 1.00 90.94 96 LYS A C 1
ATOM 766 O O . LYS A 1 96 ? -5.246 -4.207 20.588 1.00 90.94 96 LYS A O 1
ATOM 771 N N . PRO A 1 97 ? -5.740 -2.077 21.211 1.00 91.81 97 PRO A N 1
ATOM 772 C CA . PRO A 1 97 ? -5.422 -1.481 19.926 1.00 91.81 97 PRO A CA 1
ATOM 773 C C . PRO A 1 97 ? -3.912 -1.480 19.689 1.00 91.81 97 PRO A C 1
ATOM 775 O O . PRO A 1 97 ? -3.118 -1.408 20.632 1.00 91.81 97 PRO A O 1
ATOM 778 N N . CYS A 1 98 ? -3.516 -1.564 18.425 1.00 92.25 98 CYS A N 1
ATOM 779 C CA . CYS A 1 98 ? -2.116 -1.571 18.014 1.00 92.25 98 CYS A CA 1
ATOM 780 C C . CYS A 1 98 ? -1.975 -1.229 16.525 1.00 92.25 98 CYS A C 1
ATOM 782 O O . CYS A 1 98 ? -2.960 -1.181 15.788 1.00 92.25 98 CYS A O 1
ATOM 784 N N . ILE A 1 99 ? -0.737 -0.996 16.087 1.00 92.31 99 ILE A N 1
ATOM 785 C CA . ILE A 1 99 ? -0.395 -0.826 14.670 1.00 92.31 99 ILE A CA 1
ATOM 786 C C . ILE A 1 99 ? 0.034 -2.171 14.086 1.00 92.31 99 ILE A C 1
ATOM 788 O O . ILE A 1 99 ? 1.001 -2.769 14.559 1.00 92.31 99 ILE A O 1
ATOM 792 N N . CYS A 1 100 ? -0.685 -2.628 13.068 1.00 92.12 100 CYS A N 1
ATOM 793 C CA . CYS A 1 100 ? -0.377 -3.820 12.288 1.00 92.12 100 CYS A CA 1
ATOM 794 C C . CYS A 1 100 ? 0.529 -3.454 11.108 1.00 92.12 100 CYS A C 1
ATOM 796 O O . CYS A 1 100 ? 0.354 -2.381 10.528 1.00 92.12 100 CYS A O 1
ATOM 798 N N . SER A 1 101 ? 1.459 -4.335 10.734 1.00 92.62 101 SER A N 1
ATOM 799 C CA . SER A 1 101 ? 2.349 -4.131 9.593 1.00 92.62 101 SER A CA 1
ATOM 800 C C . SER A 1 101 ? 2.156 -5.225 8.545 1.00 92.62 101 SER A C 1
ATOM 802 O O . SER A 1 101 ? 2.124 -6.415 8.845 1.00 92.62 101 SER A O 1
ATOM 804 N N . TYR A 1 102 ? 2.051 -4.830 7.280 1.00 91.69 102 TYR A N 1
ATOM 805 C CA . TYR A 1 102 ? 1.990 -5.744 6.144 1.00 91.69 102 TYR A CA 1
ATOM 806 C C . TYR A 1 102 ? 3.131 -5.446 5.178 1.00 91.69 102 TYR A C 1
ATOM 808 O O . TYR A 1 102 ? 3.288 -4.319 4.714 1.00 91.69 102 TYR A O 1
ATOM 816 N N . SER A 1 103 ? 3.940 -6.457 4.863 1.00 92.94 103 SER A N 1
ATOM 817 C CA . SER A 1 103 ? 5.076 -6.316 3.950 1.00 92.94 103 SER A CA 1
ATOM 818 C C . SER A 1 103 ? 4.822 -7.049 2.634 1.00 92.94 103 SER A C 1
ATOM 820 O O . SER A 1 103 ? 4.478 -8.229 2.623 1.00 92.94 103 SER A O 1
ATOM 822 N N . LEU A 1 104 ? 5.027 -6.352 1.515 1.00 93.00 104 LEU A N 1
ATOM 823 C CA . LEU A 1 104 ? 4.824 -6.863 0.159 1.00 93.00 104 LEU A CA 1
ATOM 824 C C . LEU A 1 104 ? 6.048 -6.563 -0.707 1.00 93.00 104 LEU A C 1
ATOM 826 O O . LEU A 1 104 ? 6.455 -5.412 -0.835 1.00 93.00 104 LEU A O 1
ATOM 830 N N . ASN A 1 105 ? 6.582 -7.581 -1.381 1.00 93.94 105 ASN A N 1
ATOM 831 C CA . ASN A 1 105 ? 7.658 -7.415 -2.356 1.00 93.94 105 ASN A CA 1
ATOM 832 C C . ASN A 1 105 ? 7.154 -7.710 -3.768 1.00 93.94 105 ASN A C 1
ATOM 834 O O . ASN A 1 105 ? 6.685 -8.806 -4.071 1.00 93.94 105 ASN A O 1
ATOM 838 N N . ILE A 1 106 ? 7.276 -6.723 -4.656 1.00 94.19 106 ILE A N 1
ATOM 839 C CA . ILE A 1 106 ? 7.090 -6.921 -6.091 1.00 94.19 106 ILE A CA 1
ATOM 840 C C . ILE A 1 106 ? 8.447 -7.316 -6.665 1.00 94.19 106 ILE A C 1
ATOM 842 O O . ILE A 1 106 ? 9.268 -6.452 -6.971 1.00 94.19 106 ILE A O 1
ATOM 846 N N . GLU A 1 107 ? 8.665 -8.620 -6.820 1.00 93.44 107 GLU A N 1
ATOM 847 C CA . GLU A 1 107 ? 9.928 -9.207 -7.302 1.00 93.44 107 GLU A CA 1
ATOM 848 C C . GLU A 1 107 ? 10.273 -8.818 -8.748 1.00 93.44 107 GLU A C 1
ATOM 850 O O . GLU A 1 107 ? 11.434 -8.829 -9.157 1.00 93.44 107 GLU A O 1
ATOM 855 N N . TRP A 1 108 ? 9.266 -8.486 -9.563 1.00 92.50 108 TRP A N 1
ATOM 856 C CA . TRP A 1 108 ? 9.490 -8.120 -10.957 1.00 92.50 108 TRP A CA 1
ATOM 857 C C . TRP A 1 108 ? 8.346 -7.283 -11.537 1.00 92.50 108 TRP A C 1
ATOM 859 O O . TRP A 1 108 ? 7.203 -7.732 -11.594 1.00 92.50 108 TRP A O 1
ATOM 869 N N . TYR A 1 109 ? 8.657 -6.089 -12.047 1.00 92.06 109 TYR A N 1
ATOM 870 C CA . TYR A 1 109 ? 7.735 -5.294 -12.863 1.00 92.06 109 TYR A CA 1
ATOM 871 C C . TYR A 1 109 ? 8.471 -4.423 -13.898 1.00 92.06 109 TYR A C 1
ATOM 873 O O . TYR A 1 109 ? 9.620 -4.020 -13.682 1.00 92.06 109 TYR A O 1
ATOM 881 N N . PRO A 1 110 ? 7.841 -4.106 -15.046 1.00 91.88 110 PRO A N 1
ATOM 882 C CA . PRO A 1 110 ? 8.416 -3.198 -16.032 1.00 91.88 110 PRO A CA 1
ATOM 883 C C . PRO A 1 110 ? 8.409 -1.760 -15.499 1.00 91.88 110 PRO A C 1
ATOM 885 O O . PRO A 1 110 ? 7.351 -1.189 -15.255 1.00 91.88 110 PRO A O 1
ATOM 888 N N . CYS A 1 111 ? 9.587 -1.155 -15.348 1.00 92.44 111 CYS A N 1
ATOM 889 C CA . CYS A 1 111 ? 9.723 0.161 -14.714 1.00 92.44 111 CYS A CA 1
ATOM 890 C C . CYS A 1 111 ? 10.288 1.251 -15.635 1.00 92.44 111 CYS A C 1
ATOM 892 O O . CYS A 1 111 ? 10.089 2.434 -15.368 1.00 92.44 111 CYS A O 1
ATOM 894 N N . MET A 1 112 ? 11.001 0.891 -16.712 1.00 91.94 112 MET A N 1
ATOM 895 C CA . MET A 1 112 ? 11.556 1.869 -17.657 1.00 91.94 112 MET A CA 1
ATOM 896 C C . MET A 1 112 ? 11.799 1.265 -19.045 1.00 91.94 112 MET A C 1
ATOM 898 O O . MET A 1 112 ? 11.931 0.054 -19.196 1.00 91.94 112 MET A O 1
ATOM 902 N N . LEU A 1 113 ? 11.914 2.102 -20.078 1.00 90.25 113 LEU A N 1
ATOM 903 C CA . LEU A 1 113 ? 12.397 1.678 -21.395 1.00 90.25 113 LEU A CA 1
ATOM 904 C C . LEU A 1 113 ? 13.928 1.708 -21.455 1.00 90.25 1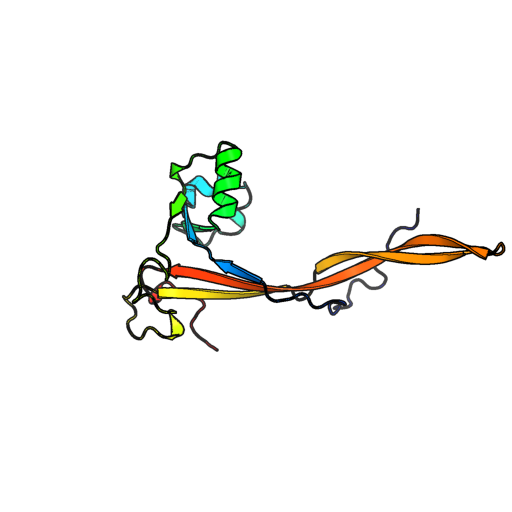13 LEU A C 1
ATOM 906 O O . LEU A 1 113 ? 14.559 2.660 -21.002 1.00 90.25 113 LEU A O 1
ATOM 910 N N . LYS A 1 114 ? 14.522 0.695 -22.090 1.00 89.00 114 LYS A N 1
ATOM 911 C CA . LYS A 1 114 ? 15.946 0.684 -22.435 1.00 89.00 114 LYS A CA 1
ATOM 912 C C . LYS A 1 114 ? 16.176 1.282 -23.810 1.00 89.00 114 LYS A C 1
ATOM 914 O O . LYS A 1 114 ? 15.522 0.904 -24.789 1.00 89.00 114 LYS A O 1
ATOM 919 N N . TYR A 1 115 ? 17.183 2.141 -23.872 1.00 88.38 115 TYR A N 1
ATOM 920 C CA . TYR A 1 115 ? 17.649 2.770 -25.093 1.00 88.38 115 TYR A CA 1
ATOM 921 C C . TYR A 1 115 ? 19.058 2.286 -25.415 1.00 88.38 115 TYR A C 1
ATOM 923 O O . TYR A 1 115 ? 19.967 2.406 -24.595 1.00 88.38 115 TYR A O 1
ATOM 931 N N . CYS A 1 116 ? 19.224 1.734 -26.610 1.00 87.06 116 CYS A N 1
ATOM 932 C CA . CYS A 1 116 ? 20.513 1.317 -27.132 1.00 87.06 116 CYS A CA 1
ATOM 933 C C . CYS A 1 116 ? 20.995 2.359 -28.135 1.00 87.06 116 CYS A C 1
ATOM 935 O O . CYS A 1 116 ? 20.200 3.001 -28.824 1.00 87.06 116 CYS A O 1
ATOM 937 N N . LYS A 1 117 ? 22.311 2.524 -28.217 1.00 90.19 117 LYS A N 1
ATOM 938 C CA . LYS A 1 117 ? 22.946 3.419 -29.179 1.00 90.19 117 LYS A CA 1
ATOM 939 C C . LYS A 1 117 ? 23.368 2.597 -30.393 1.00 90.19 117 LYS A C 1
ATOM 941 O O . LYS A 1 117 ? 24.009 1.564 -30.228 1.00 90.19 117 LYS A O 1
ATOM 946 N N . THR A 1 118 ? 23.009 3.042 -31.590 1.00 84.56 118 THR A N 1
ATOM 947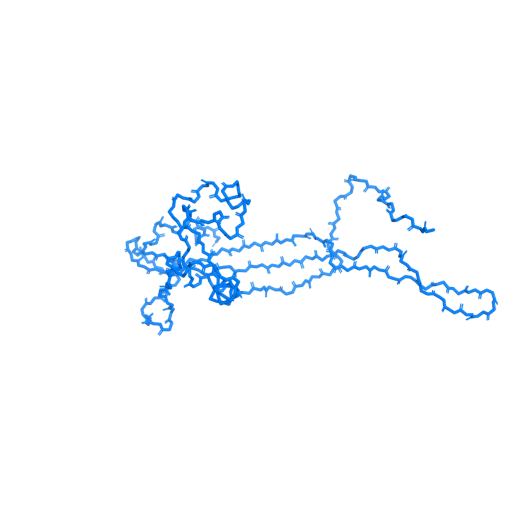 C CA . THR A 1 118 ? 23.615 2.565 -32.837 1.00 84.56 118 THR A CA 1
ATOM 948 C C . THR A 1 118 ? 24.489 3.673 -33.400 1.00 84.56 118 THR A C 1
ATOM 950 O O . THR A 1 118 ? 24.173 4.855 -33.249 1.00 84.56 118 THR A O 1
ATOM 953 N N . ARG A 1 119 ? 25.618 3.299 -33.996 1.00 85.94 119 ARG A N 1
ATOM 954 C CA . ARG A 1 119 ? 26.532 4.236 -34.643 1.00 85.94 119 ARG A CA 1
ATOM 955 C C . ARG A 1 119 ? 26.546 3.919 -36.128 1.00 85.94 119 ARG A C 1
ATOM 957 O O . ARG A 1 119 ? 26.890 2.803 -36.506 1.00 85.94 119 ARG A O 1
ATOM 964 N N . ASP A 1 120 ? 26.151 4.889 -36.938 1.00 81.69 120 ASP A N 1
ATOM 965 C CA . ASP A 1 120 ? 26.149 4.737 -38.391 1.00 81.69 120 ASP A CA 1
ATOM 966 C C . ASP A 1 120 ? 27.582 4.855 -38.936 1.00 81.69 120 ASP A C 1
ATOM 968 O O . ASP A 1 120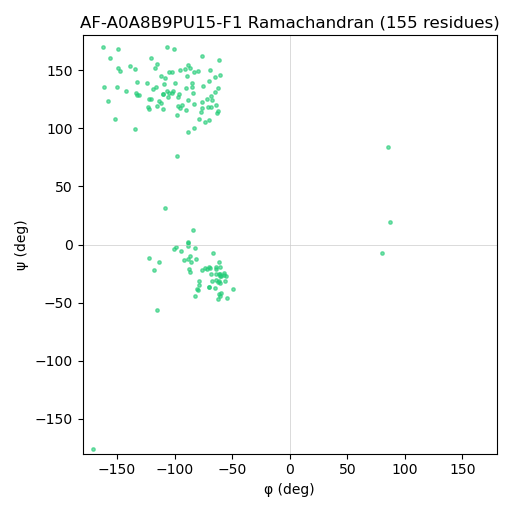 ? 28.465 5.404 -38.271 1.00 81.69 120 ASP A O 1
ATOM 972 N N . ALA A 1 121 ? 27.825 4.385 -40.165 1.00 78.94 121 ALA A N 1
ATOM 973 C CA . ALA A 1 121 ? 29.148 4.422 -40.806 1.00 78.94 121 ALA A CA 1
ATOM 974 C C . ALA A 1 121 ? 29.752 5.844 -40.901 1.00 78.94 121 ALA A C 1
ATOM 976 O O . ALA A 1 121 ? 30.968 5.999 -40.908 1.00 78.94 121 ALA A O 1
ATOM 977 N N . GLY A 1 122 ? 28.909 6.887 -40.893 1.00 79.75 122 GLY A N 1
ATOM 978 C CA . GLY A 1 122 ? 29.311 8.299 -40.818 1.00 79.75 122 GLY A CA 1
ATOM 979 C C . GLY A 1 122 ? 29.564 8.830 -39.398 1.00 79.75 122 GLY A C 1
ATOM 980 O O . GLY A 1 122 ? 29.611 10.038 -39.191 1.00 79.75 122 GLY A O 1
ATOM 981 N N . GLY A 1 123 ? 29.650 7.962 -38.387 1.00 80.81 123 GLY A N 1
ATOM 982 C CA . GLY A 1 123 ? 29.986 8.321 -37.007 1.00 80.81 123 GLY A CA 1
ATOM 983 C C . GLY A 1 123 ? 28.839 8.896 -36.167 1.00 80.81 123 GLY A C 1
ATOM 984 O O . GLY A 1 123 ? 29.017 9.039 -34.954 1.00 80.81 123 GLY A O 1
ATOM 985 N N . LYS A 1 124 ? 27.671 9.174 -36.763 1.00 83.38 124 LYS A N 1
ATOM 986 C CA . LYS A 1 124 ? 26.479 9.680 -36.067 1.00 83.38 124 LYS A CA 1
ATOM 987 C C . LYS A 1 124 ? 25.909 8.607 -35.136 1.00 83.38 124 LYS A C 1
ATOM 989 O O . LYS A 1 124 ? 25.674 7.475 -35.552 1.00 83.38 124 LYS A O 1
ATOM 994 N N . VAL A 1 125 ? 25.696 8.966 -33.870 1.00 85.00 125 VAL A N 1
ATOM 995 C CA . VAL A 1 125 ? 25.107 8.076 -32.862 1.00 85.00 125 VAL A CA 1
ATOM 996 C C . VAL A 1 125 ? 23.617 8.371 -32.757 1.00 85.00 125 VAL A C 1
ATOM 998 O O . VAL A 1 125 ? 23.233 9.483 -32.401 1.00 85.00 125 VAL A O 1
ATOM 1001 N N . SER A 1 126 ? 22.778 7.380 -33.045 1.00 85.69 126 SER A N 1
ATOM 1002 C CA . SER A 1 126 ? 21.332 7.462 -32.844 1.00 85.69 126 SER A CA 1
ATOM 1003 C C . SER A 1 126 ? 20.889 6.516 -31.727 1.00 85.69 126 SER A C 1
ATOM 1005 O O . SER A 1 126 ? 21.471 5.454 -31.500 1.00 85.69 126 SER A O 1
ATOM 1007 N N . SER A 1 127 ? 19.885 6.943 -30.964 1.00 89.12 127 SER A N 1
ATOM 1008 C CA . SER A 1 127 ? 19.319 6.174 -29.855 1.00 89.12 127 SER A CA 1
ATOM 1009 C C . SER A 1 127 ? 18.018 5.520 -30.302 1.00 89.12 127 SER A C 1
ATOM 1011 O O . SER A 1 127 ? 17.162 6.187 -30.883 1.00 89.12 127 SER A O 1
ATOM 1013 N N . TYR A 1 128 ? 17.849 4.229 -30.027 1.00 87.50 128 TYR A N 1
ATOM 1014 C CA . TYR A 1 128 ? 16.631 3.493 -30.355 1.00 87.50 128 TYR A CA 1
ATOM 1015 C C . TYR A 1 128 ? 16.160 2.629 -29.182 1.00 87.50 128 TYR A C 1
ATOM 1017 O O . TYR A 1 128 ? 16.948 2.173 -28.351 1.00 87.50 128 TYR A O 1
ATOM 1025 N N . LYS A 1 129 ? 14.845 2.400 -29.110 1.00 88.69 129 LYS A N 1
ATOM 1026 C CA . LYS A 1 129 ? 14.223 1.546 -28.087 1.00 88.69 129 LYS A CA 1
ATOM 1027 C C . LYS A 1 129 ? 14.628 0.093 -28.333 1.00 88.69 129 LYS A C 1
ATOM 1029 O O . LYS A 1 129 ? 14.298 -0.457 -29.382 1.00 88.69 129 LYS A O 1
ATOM 1034 N N . CYS A 1 130 ? 15.316 -0.519 -27.375 1.00 85.94 130 CYS A N 1
ATOM 1035 C CA . CYS A 1 130 ? 15.832 -1.885 -27.512 1.00 85.94 130 CYS A CA 1
ATOM 1036 C C . CYS A 1 130 ? 15.340 -2.855 -26.433 1.00 85.94 130 CYS A C 1
ATOM 1038 O O . CYS A 1 130 ? 15.497 -4.064 -26.587 1.00 85.94 130 CYS A O 1
ATOM 1040 N N . GLY A 1 131 ? 14.714 -2.366 -25.361 1.00 86.44 131 GLY A N 1
ATOM 1041 C CA . GLY A 1 131 ? 14.219 -3.237 -24.302 1.00 86.44 131 GLY A CA 1
ATOM 1042 C C . GLY A 1 131 ? 13.344 -2.534 -23.278 1.00 86.44 131 GLY A C 1
ATOM 1043 O O . GLY A 1 131 ? 13.062 -1.341 -23.382 1.00 86.44 131 GLY A O 1
ATOM 1044 N N . ILE A 1 132 ? 12.958 -3.301 -22.266 1.00 88.38 132 ILE A N 1
ATOM 1045 C CA . ILE A 1 132 ? 12.324 -2.826 -21.038 1.00 88.38 132 ILE A CA 1
ATOM 1046 C C . ILE A 1 132 ? 13.293 -3.154 -19.904 1.00 88.38 132 ILE A C 1
ATOM 1048 O O . ILE A 1 132 ? 13.875 -4.239 -19.891 1.00 88.38 132 ILE A O 1
ATOM 1052 N N . ARG A 1 133 ? 13.502 -2.201 -19.000 1.00 90.69 133 ARG A N 1
ATOM 1053 C CA . ARG A 1 133 ? 14.160 -2.418 -17.717 1.00 90.69 133 ARG A CA 1
ATOM 1054 C C . ARG A 1 133 ? 13.116 -2.926 -16.735 1.00 90.69 133 ARG A C 1
ATOM 1056 O O . ARG A 1 133 ? 12.036 -2.338 -16.624 1.00 90.69 133 ARG A O 1
ATOM 1063 N N . SER A 1 134 ? 13.450 -4.005 -16.046 1.00 92.25 134 SER A N 1
ATOM 1064 C CA . SER A 1 134 ? 12.643 -4.544 -14.957 1.00 92.25 134 SER A CA 1
ATOM 1065 C C . SER A 1 134 ? 13.201 -4.123 -13.610 1.00 92.25 134 SER A C 1
ATOM 1067 O O . SER A 1 134 ? 14.414 -4.154 -13.414 1.00 92.25 134 SER A O 1
ATOM 1069 N N . CYS A 1 135 ? 12.313 -3.776 -12.691 1.00 94.94 135 CYS A N 1
ATOM 1070 C CA . CYS A 1 135 ? 12.652 -3.418 -11.325 1.00 94.94 135 CYS A CA 1
ATOM 1071 C C . CYS A 1 135 ? 11.965 -4.364 -10.340 1.00 94.94 135 CYS A C 1
ATOM 1073 O O . CYS A 1 135 ? 10.965 -4.997 -10.683 1.00 94.94 135 CYS A O 1
ATOM 1075 N N . GLN A 1 136 ? 12.488 -4.400 -9.120 1.00 95.81 136 GLN A N 1
ATOM 1076 C CA . GLN A 1 136 ? 11.791 -4.907 -7.943 1.00 95.81 136 GLN A CA 1
ATOM 1077 C C . GLN A 1 136 ? 11.617 -3.780 -6.929 1.00 95.81 136 GLN A C 1
ATOM 1079 O O . GLN A 1 136 ? 12.404 -2.828 -6.927 1.00 95.81 136 GLN A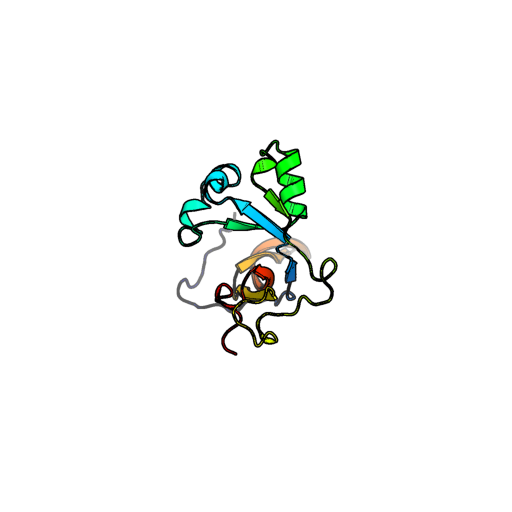 O 1
ATOM 1084 N N . LYS A 1 137 ? 10.570 -3.849 -6.106 1.00 96.69 137 LYS A N 1
ATOM 1085 C CA . LYS A 1 137 ? 10.294 -2.858 -5.057 1.00 96.69 137 LYS A CA 1
ATOM 1086 C C . LYS A 1 137 ? 9.569 -3.513 -3.886 1.00 96.69 137 LYS A C 1
ATOM 1088 O O . LYS A 1 137 ? 8.631 -4.276 -4.107 1.00 96.69 137 LYS A O 1
ATOM 1093 N N . GLY A 1 138 ? 10.008 -3.185 -2.676 1.00 96.56 138 GLY A N 1
ATOM 1094 C CA . GLY A 1 138 ? 9.333 -3.564 -1.440 1.00 96.56 138 GLY A CA 1
ATOM 1095 C C . GLY A 1 138 ? 8.418 -2.454 -0.937 1.00 96.56 138 GLY A C 1
ATOM 1096 O O . GLY A 1 138 ? 8.699 -1.269 -1.139 1.00 96.56 138 GLY A O 1
ATOM 1097 N N . TYR A 1 139 ? 7.358 -2.853 -0.250 1.00 96.25 139 TYR A N 1
ATOM 1098 C CA . TYR A 1 139 ? 6.399 -1.987 0.420 1.00 96.25 139 TYR A CA 1
ATOM 1099 C C . TYR A 1 139 ? 6.156 -2.495 1.839 1.00 96.25 139 TYR A C 1
ATOM 1101 O O . TYR A 1 139 ? 6.013 -3.700 2.047 1.00 96.25 139 TYR A O 1
ATOM 1109 N N . THR A 1 140 ? 6.061 -1.573 2.789 1.00 95.38 140 THR A N 1
ATOM 1110 C CA . THR A 1 140 ? 5.548 -1.825 4.136 1.00 95.38 140 THR A CA 1
ATOM 1111 C C . THR A 1 140 ? 4.340 -0.931 4.356 1.00 95.38 140 THR A C 1
ATOM 1113 O O . THR A 1 140 ? 4.438 0.282 4.188 1.00 95.38 140 THR A O 1
ATOM 1116 N N . PHE A 1 141 ? 3.216 -1.530 4.726 1.00 94.06 141 PHE A N 1
ATOM 1117 C CA . PHE A 1 141 ? 1.968 -0.849 5.034 1.00 94.06 141 PHE A CA 1
ATOM 1118 C C . PHE A 1 141 ? 1.714 -0.955 6.532 1.00 94.06 141 PHE A C 1
ATOM 1120 O O . PHE A 1 141 ? 1.531 -2.062 7.035 1.00 94.06 141 PHE A O 1
ATOM 1127 N N . ASP A 1 142 ? 1.686 0.176 7.223 1.00 93.19 142 ASP A N 1
ATOM 1128 C CA . ASP A 1 142 ? 1.365 0.238 8.646 1.00 93.19 142 ASP A CA 1
ATOM 1129 C C . ASP A 1 142 ? -0.058 0.787 8.810 1.00 93.19 142 ASP A C 1
ATOM 1131 O O . ASP A 1 142 ? -0.413 1.787 8.188 1.00 93.19 142 ASP A O 1
ATOM 1135 N N . TYR A 1 143 ? -0.897 0.118 9.603 1.00 92.25 143 TYR A N 1
ATOM 1136 C CA . TYR A 1 143 ? -2.300 0.501 9.776 1.00 92.25 143 TYR A CA 1
ATOM 1137 C C . TYR A 1 143 ? -2.825 0.200 11.179 1.00 92.25 143 TYR A C 1
ATOM 1139 O O . TYR A 1 143 ? -2.404 -0.750 11.842 1.00 92.25 143 TYR A O 1
ATOM 1147 N N . TYR A 1 144 ? -3.768 1.017 11.642 1.00 92.56 144 TYR A N 1
ATOM 1148 C CA . TYR A 1 144 ? -4.393 0.853 12.950 1.00 92.56 144 TYR A CA 1
ATOM 1149 C C . TYR A 1 144 ? -5.401 -0.300 12.957 1.00 92.56 144 TYR A C 1
ATOM 1151 O O . TYR A 1 144 ? -6.256 -0.409 12.071 1.00 92.56 144 TYR A O 1
ATOM 1159 N N . VAL A 1 145 ? -5.356 -1.115 14.013 1.00 91.19 145 VAL A N 1
ATOM 1160 C CA . VAL A 1 145 ? -6.424 -2.059 14.352 1.00 91.19 145 VAL A CA 1
ATOM 1161 C C . VAL A 1 145 ? -6.929 -1.812 15.778 1.00 91.19 145 VAL A C 1
ATOM 1163 O O . VAL A 1 145 ? -6.123 -1.612 16.693 1.00 91.19 145 VAL A O 1
ATOM 1166 N N . PRO A 1 146 ? -8.253 -1.872 16.016 1.00 90.75 146 PRO A N 1
ATOM 1167 C CA . PRO A 1 146 ? -8.812 -1.647 17.349 1.00 90.75 146 PRO A CA 1
ATOM 1168 C C . PRO A 1 146 ? -8.519 -2.803 18.316 1.00 90.75 146 PRO A C 1
ATOM 1170 O O . PRO A 1 146 ? -8.565 -2.620 19.529 1.00 90.75 146 PRO A O 1
ATOM 1173 N N . GLN A 1 147 ? -8.220 -3.995 17.791 1.00 91.00 147 GLN A N 1
ATOM 1174 C CA . GLN A 1 147 ? -7.884 -5.188 18.564 1.00 91.00 147 GLN A CA 1
ATOM 1175 C C . GLN A 1 147 ? -6.790 -5.965 17.831 1.00 91.00 147 GLN A C 1
ATOM 1177 O O . GLN A 1 147 ? -6.938 -6.247 16.640 1.00 91.00 147 GLN A O 1
ATOM 1182 N N . LYS A 1 148 ? -5.729 -6.370 18.537 1.00 90.38 148 LYS A N 1
ATOM 1183 C CA . LYS A 1 148 ? -4.625 -7.163 17.967 1.00 90.38 148 LYS A CA 1
ATOM 1184 C C . LYS A 1 148 ? -5.098 -8.387 17.179 1.00 90.38 148 LYS A C 1
ATOM 1186 O O . LYS A 1 148 ? -4.516 -8.684 16.146 1.00 90.38 148 LYS A O 1
ATOM 1191 N N . GLN A 1 149 ? -6.147 -9.084 17.618 1.00 88.88 149 GLN A N 1
ATOM 1192 C CA . GLN A 1 149 ? -6.652 -10.271 16.904 1.00 88.88 149 GLN A CA 1
ATOM 1193 C C . GLN A 1 149 ? -7.156 -9.997 15.473 1.00 88.88 149 GLN A C 1
ATOM 1195 O O . GLN A 1 149 ? -7.346 -10.936 14.707 1.00 88.88 149 GLN A O 1
ATOM 1200 N N . LEU A 1 150 ? -7.386 -8.730 15.116 1.00 89.00 150 LEU A N 1
ATOM 1201 C CA . LEU A 1 150 ? -7.763 -8.310 13.765 1.00 89.00 150 LEU A CA 1
ATOM 1202 C C . LEU A 1 150 ? -6.540 -8.056 12.865 1.00 89.00 150 LEU A C 1
ATOM 1204 O O . LEU A 1 150 ? -6.690 -7.880 11.658 1.00 89.00 150 LEU A O 1
ATOM 1208 N N . CYS A 1 151 ? -5.329 -8.039 13.428 1.00 90.00 151 CYS A N 1
ATOM 1209 C CA . CYS A 1 151 ? -4.090 -7.989 12.666 1.00 90.00 151 CYS A CA 1
ATOM 1210 C C . CYS A 1 151 ? -3.709 -9.404 12.216 1.00 90.00 151 CYS A C 1
ATOM 1212 O O . CYS A 1 151 ? -3.171 -10.193 12.988 1.00 90.00 151 CYS A O 1
ATOM 1214 N N . LEU A 1 152 ? -4.000 -9.719 10.954 1.00 82.44 152 LEU A N 1
ATOM 1215 C CA . LEU A 1 152 ? -3.755 -11.044 10.373 1.00 82.44 152 LEU A CA 1
ATOM 1216 C C . LEU A 1 152 ? -2.300 -11.259 9.923 1.00 82.44 152 LEU A C 1
ATOM 1218 O O . LEU A 1 152 ? -1.931 -12.386 9.612 1.00 82.44 152 LEU A O 1
ATOM 1222 N N . TRP A 1 153 ? -1.493 -10.193 9.859 1.00 81.25 153 TRP A N 1
ATOM 1223 C CA . TRP A 1 153 ? -0.197 -10.199 9.166 1.00 81.25 153 TRP A CA 1
ATOM 1224 C C . TRP A 1 153 ? 1.028 -10.036 10.078 1.00 81.25 153 TRP A C 1
ATOM 1226 O O . TRP A 1 153 ? 2.132 -10.340 9.637 1.00 81.25 153 TRP A O 1
ATOM 1236 N N . ASP A 1 154 ? 0.861 -9.605 11.337 1.00 74.88 154 ASP A N 1
ATOM 1237 C C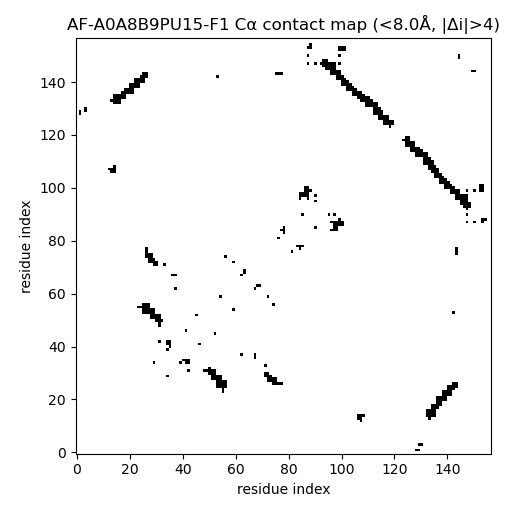A . ASP A 1 154 ? 1.987 -9.481 12.290 1.00 74.88 154 ASP A CA 1
ATOM 1238 C C . ASP A 1 154 ? 2.362 -10.814 12.971 1.00 74.88 154 ASP A C 1
ATOM 1240 O O . ASP A 1 154 ? 3.313 -10.852 13.761 1.00 74.88 154 ASP A O 1
ATOM 1244 N N . GLU A 1 155 ? 1.639 -11.907 12.708 1.00 62.84 155 GLU A N 1
ATOM 1245 C CA . GLU A 1 155 ? 1.932 -13.222 13.288 1.00 62.84 155 GLU A CA 1
ATOM 1246 C C . GLU A 1 155 ? 2.791 -14.044 12.297 1.00 62.84 155 GLU A C 1
ATOM 1248 O O . GLU A 1 155 ? 2.354 -14.360 11.197 1.00 62.84 155 GLU A O 1
ATOM 1253 N N . GLU A 1 156 ? 4.016 -14.377 12.727 1.00 47.97 156 GLU A N 1
ATOM 1254 C CA . GLU A 1 156 ? 5.048 -15.211 12.069 1.00 47.97 156 GLU A CA 1
ATOM 1255 C C . GLU A 1 156 ? 6.006 -14.550 11.048 1.00 47.97 156 GLU A C 1
ATOM 1257 O O . GLU A 1 156 ? 5.901 -14.674 9.831 1.00 47.97 156 GLU A O 1
ATOM 1262 N N . THR A 1 157 ? 7.071 -13.951 11.599 1.00 40.78 157 THR A N 1
ATOM 1263 C CA . THR A 1 157 ? 8.473 -14.362 11.340 1.00 40.78 157 THR A CA 1
ATOM 1264 C C . THR A 1 157 ? 9.291 -14.267 12.621 1.00 40.78 157 THR A C 1
ATOM 1266 O O . THR A 1 157 ? 9.127 -13.261 13.370 1.00 40.78 157 THR A O 1
#

Secondary structure (DSSP, 8-state):
------S-TT-----SEEPPPEEEEE-EEEEGGGGGGT-TTHHHHSTT-SSEEEE-HHHHHHHHHTT--GGGEEEPPPTTT-TT--BGGG---TTS-EEEEEEEEEEEEEEEEEEEEEE-TTS-EEEEEEEEEEEEEEEEEEEEESSGGG-SSSS--

InterPro domains:
  IPR026315 Out at first protein [PTHR13423] (1-155)
  IPR053894 Out at first protein, BRICHOS-like domain [PF14941] (1-63)
  IPR053897 Out at first, C-terminal [PF22873] (87-155)

Foldseek 3Di:
DDDADDPDPPDDDFAPAEDEEAEAEQFKWFFQVLCVVVPVCSCVVVVVPPGTDTHHPVVVVVVVVVVDDPVRIDGHDDCVNPVPAEALLPDPFQQAKHKAKDKDKPRKDFDAWDWDWDADPVRDIDIDGHGTHIYMYMYMYIYIDNGSNPRPHSPDD

Radius of gyration: 22.11 Å; Cα contacts (8 Å, |Δi|>4): 271; chains: 1; bounding box: 50×37×66 Å

Solvent-accessible surface area (backbone atoms only — not comparable to full-atom values): 9395 Å² total; per-residue (Å²): 134,84,76,89,69,81,90,60,88,84,65,88,69,78,39,78,41,82,49,71,75,44,81,44,64,31,44,20,38,31,40,39,92,60,36,54,80,80,36,81,57,44,61,74,76,45,62,84,49,83,60,54,44,74,37,36,64,70,59,48,55,55,40,48,77,71,70,48,72,67,89,44,59,42,83,49,79,48,59,90,79,34,87,86,50,43,46,35,74,78,50,86,56,54,71,41,53,18,35,31,50,45,79,48,72,45,64,61,44,85,73,46,79,31,72,43,77,48,68,47,98,85,69,52,74,46,78,43,81,71,49,70,38,32,25,22,39,35,38,36,41,37,33,68,33,76,26,31,75,74,43,82,60,52,70,86,132

Nearest PDB structures (foldseek):
  6jir-assembly2_B-3  TM=3.468E-01  e=1.134E+00  Caulobacter vibrioides CB15
  3iuz-assembly1_A  TM=4.863E-01  e=6.180E+00  Cupriavidus pinatubonensis JMP134
  4aoy-assembly2_A  TM=3.490E-01  e=1.996E+00  Acetivibrio thermocellus
  5xw6-assembly1_B  TM=3.797E-01  e=6.581E+00  Gallus gallus
  4dw1-assembly1_A  TM=2.003E-01  e=3.512E+00  Danio rerio

pLDDT: mean 86.73, std 9.66, range [40.78, 96.69]

Organism: Apteryx owenii (NCBI:txid8824)